Protein AF-A0A920J7S1-F1 (afdb_monomer_lite)

pLDDT: mean 92.66, std 11.39, range [49.44, 98.81]

Sequence (59 aa):
MSAKWFAGHTAYTMAKYNMSMCVLGMAEEFKDRGVAVNAIWPRTAIATAAVQNHLEAMK

Radius of gyration: 15.66 Å; chains: 1; bounding box: 31×21×41 Å

Structure (mmCIF, N/CA/C/O backbone):
data_AF-A0A920J7S1-F1
#
_entry.id   AF-A0A920J7S1-F1
#
loop_
_atom_site.group_PDB
_atom_site.id
_atom_site.type_symbol
_atom_site.label_atom_id
_atom_site.label_alt_id
_atom_site.label_comp_id
_atom_site.label_asym_id
_atom_site.label_entity_id
_atom_site.label_seq_id
_atom_site.pdbx_PDB_ins_code
_atom_site.Cartn_x
_atom_site.Cartn_y
_atom_site.Cartn_z
_atom_site.occupancy
_atom_site.B_iso_or_equiv
_atom_site.auth_seq_id
_atom_site.auth_comp_id
_atom_site.auth_asym_id
_atom_site.auth_atom_id
_atom_site.pdbx_PDB_model_num
ATOM 1 N N . MET A 1 1 ? -10.760 -0.342 -11.468 1.00 81.31 1 MET A N 1
ATOM 2 C CA . MET A 1 1 ? -9.422 -0.946 -11.700 1.00 81.31 1 MET A CA 1
ATOM 3 C C . MET A 1 1 ? -9.350 -1.479 -13.126 1.00 81.31 1 MET A C 1
ATOM 5 O O . MET A 1 1 ? -10.379 -1.880 -13.647 1.00 81.31 1 MET A O 1
ATOM 9 N N . SER A 1 2 ? -8.175 -1.454 -13.765 1.00 94.31 2 SER A N 1
ATOM 10 C CA . SER A 1 2 ? -7.961 -1.964 -15.134 1.00 94.31 2 SER A CA 1
ATOM 11 C C . SER A 1 2 ? -6.897 -3.061 -15.120 1.00 94.31 2 SER A C 1
ATOM 13 O O . SER A 1 2 ? -5.902 -2.921 -14.410 1.00 94.31 2 SER A O 1
ATOM 15 N N . ALA A 1 3 ? -7.093 -4.122 -15.910 1.00 95.38 3 ALA A N 1
ATOM 16 C CA . ALA A 1 3 ? -6.223 -5.302 -15.943 1.00 95.38 3 ALA A CA 1
ATOM 17 C C . ALA A 1 3 ? -4.750 -4.975 -16.249 1.00 95.38 3 ALA A C 1
ATOM 19 O O . ALA A 1 3 ? -3.851 -5.632 -15.726 1.00 95.38 3 ALA A O 1
ATOM 20 N N . LYS A 1 4 ? -4.494 -3.907 -17.019 1.00 95.19 4 LYS A N 1
ATOM 21 C CA . LYS A 1 4 ? -3.135 -3.463 -17.367 1.00 95.19 4 LYS A CA 1
ATOM 22 C C . LYS A 1 4 ? -2.249 -3.140 -16.157 1.00 95.19 4 LYS A C 1
ATOM 24 O O . LYS A 1 4 ? -1.039 -3.173 -16.284 1.00 95.19 4 LYS A O 1
ATOM 29 N N . TRP A 1 5 ? -2.841 -2.832 -15.000 1.00 92.38 5 TRP A N 1
ATOM 30 C CA . TRP A 1 5 ? -2.112 -2.509 -13.764 1.00 92.38 5 TRP A CA 1
ATOM 31 C C . TRP A 1 5 ? -1.738 -3.735 -12.919 1.00 92.38 5 TRP A C 1
ATOM 33 O O . TRP A 1 5 ? -1.121 -3.593 -11.866 1.00 92.38 5 TRP A O 1
ATOM 43 N N . PHE A 1 6 ? -2.155 -4.927 -13.342 1.00 95.50 6 PHE A N 1
ATOM 44 C CA . PHE A 1 6 ? -1.904 -6.188 -12.639 1.00 95.50 6 PHE A CA 1
ATOM 45 C C . PHE A 1 6 ? -1.120 -7.16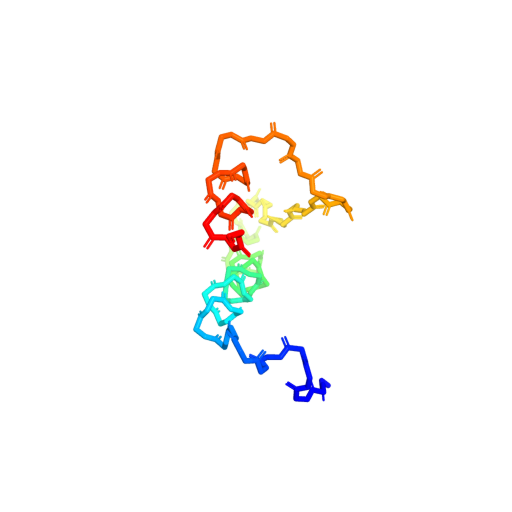7 -13.515 1.00 95.50 6 PHE A C 1
ATOM 47 O O . PHE A 1 6 ? -0.345 -7.968 -12.999 1.00 95.50 6 PHE A O 1
ATOM 54 N N . ALA A 1 7 ? -1.303 -7.094 -14.837 1.00 96.44 7 ALA A N 1
ATOM 55 C CA . ALA A 1 7 ? -0.633 -7.960 -15.798 1.00 96.44 7 ALA A CA 1
ATOM 56 C C . ALA A 1 7 ? 0.901 -7.931 -15.639 1.00 96.44 7 ALA A C 1
ATOM 58 O O . ALA A 1 7 ? 1.506 -6.870 -15.538 1.00 96.44 7 ALA A O 1
ATOM 59 N N . GLY A 1 8 ? 1.532 -9.110 -15.625 1.00 94.88 8 GLY A N 1
ATOM 60 C CA . GLY A 1 8 ? 2.991 -9.265 -15.526 1.00 94.88 8 GLY A CA 1
ATOM 61 C C . GLY A 1 8 ? 3.573 -9.204 -14.108 1.00 94.88 8 GLY A C 1
ATOM 62 O O . GLY A 1 8 ? 4.727 -9.574 -13.923 1.00 94.88 8 GLY A O 1
ATOM 63 N N . HIS A 1 9 ? 2.796 -8.795 -13.098 1.00 94.12 9 HIS A N 1
ATOM 64 C CA . HIS A 1 9 ? 3.276 -8.694 -11.712 1.00 94.12 9 HIS A CA 1
ATOM 65 C C . HIS A 1 9 ? 2.159 -8.858 -10.658 1.00 94.12 9 HIS A C 1
ATOM 67 O O . HIS A 1 9 ? 2.248 -8.313 -9.555 1.00 94.12 9 HIS A O 1
ATOM 73 N N . THR A 1 10 ? 1.105 -9.627 -10.967 1.00 96.56 10 THR A N 1
ATOM 74 C CA . THR A 1 10 ? -0.094 -9.790 -10.119 1.00 96.56 10 THR A CA 1
ATOM 75 C C . THR A 1 10 ? 0.23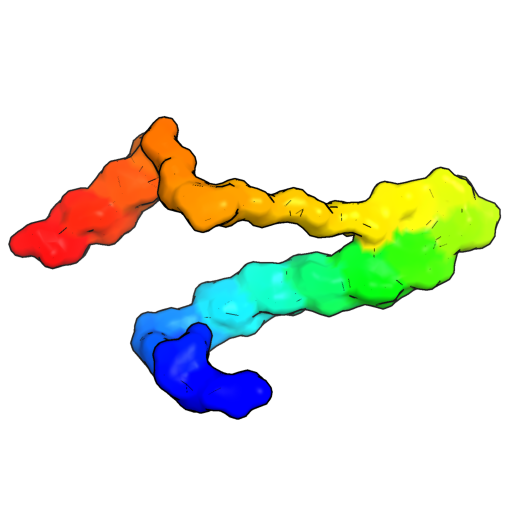6 -10.167 -8.678 1.00 96.56 10 THR A C 1
ATOM 77 O O . THR A 1 10 ? -0.282 -9.543 -7.756 1.00 96.56 10 THR A O 1
ATOM 80 N N . ALA A 1 11 ? 1.119 -11.151 -8.471 1.00 96.75 11 ALA A N 1
ATOM 81 C CA . 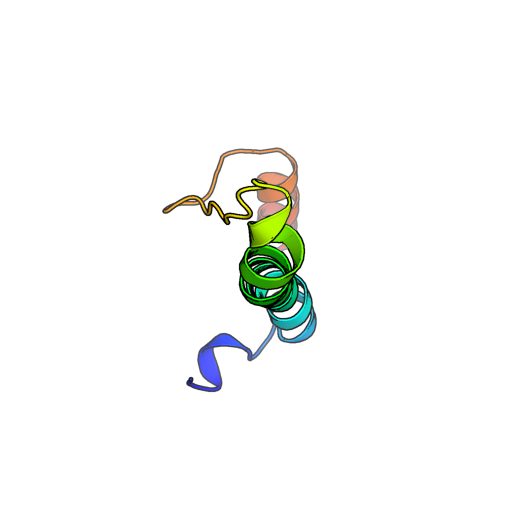ALA A 1 11 ? 1.490 -11.607 -7.131 1.00 96.75 11 ALA A CA 1
ATOM 82 C C . ALA A 1 11 ? 2.133 -10.482 -6.301 1.00 96.75 11 ALA A C 1
ATOM 84 O O . ALA A 1 11 ? 1.777 -10.287 -5.139 1.00 96.75 11 ALA A O 1
ATOM 85 N N . TYR A 1 12 ? 3.019 -9.690 -6.916 1.00 95.19 12 TYR A N 1
ATOM 86 C CA . TYR A 1 12 ? 3.634 -8.533 -6.266 1.00 95.19 12 TYR A CA 1
ATOM 87 C C . TYR A 1 12 ? 2.602 -7.441 -5.963 1.00 95.19 12 TYR A C 1
ATOM 89 O O . TYR A 1 12 ? 2.571 -6.916 -4.848 1.00 95.19 12 TYR A O 1
ATOM 97 N N . THR A 1 13 ? 1.708 -7.134 -6.911 1.00 95.81 13 THR A N 1
ATOM 98 C CA . THR A 1 13 ? 0.632 -6.158 -6.684 1.00 95.81 13 THR A CA 1
ATOM 99 C C . THR A 1 13 ? -0.270 -6.587 -5.539 1.00 95.81 13 THR A C 1
ATOM 101 O O . THR A 1 13 ? -0.536 -5.768 -4.668 1.00 95.81 13 THR A O 1
ATOM 104 N N .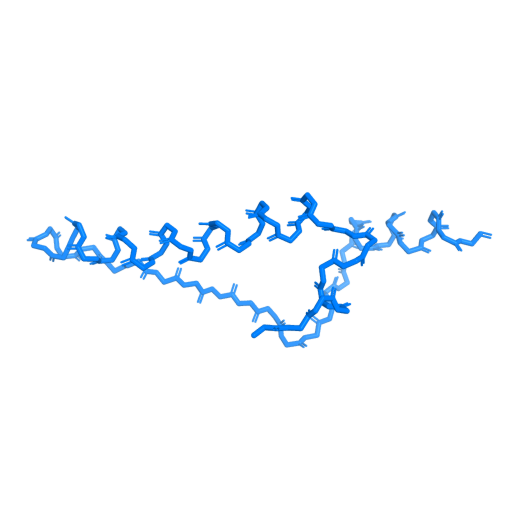 MET A 1 14 ? -0.698 -7.854 -5.497 1.00 97.31 14 MET A N 1
ATOM 105 C CA . MET A 1 14 ? -1.509 -8.387 -4.399 1.00 97.31 14 MET A CA 1
ATOM 106 C C . MET A 1 14 ? -0.788 -8.234 -3.061 1.00 97.31 14 MET A C 1
ATOM 108 O O . MET A 1 14 ? -1.363 -7.690 -2.122 1.00 97.31 14 MET A O 1
ATOM 112 N N . ALA A 1 15 ? 0.484 -8.635 -2.987 1.00 97.00 15 ALA A N 1
ATOM 113 C CA . ALA A 1 15 ? 1.269 -8.514 -1.765 1.00 97.00 15 ALA A CA 1
ATOM 114 C C . ALA A 1 15 ? 1.331 -7.060 -1.263 1.00 97.00 15 ALA A C 1
ATOM 116 O O . ALA A 1 15 ? 1.105 -6.809 -0.080 1.00 97.00 15 ALA A O 1
ATOM 117 N N . LYS A 1 16 ? 1.581 -6.086 -2.149 1.00 96.31 16 LYS A N 1
ATOM 118 C CA . LYS A 1 16 ? 1.690 -4.669 -1.762 1.00 96.31 16 LYS A CA 1
ATOM 119 C C . LYS A 1 16 ? 0.337 -4.001 -1.503 1.00 96.31 16 LYS A C 1
ATOM 121 O O . LYS A 1 16 ? 0.233 -3.250 -0.539 1.00 96.31 16 LYS A O 1
ATOM 126 N N . TYR A 1 17 ? -0.697 -4.283 -2.299 1.00 96.81 17 TYR A N 1
ATOM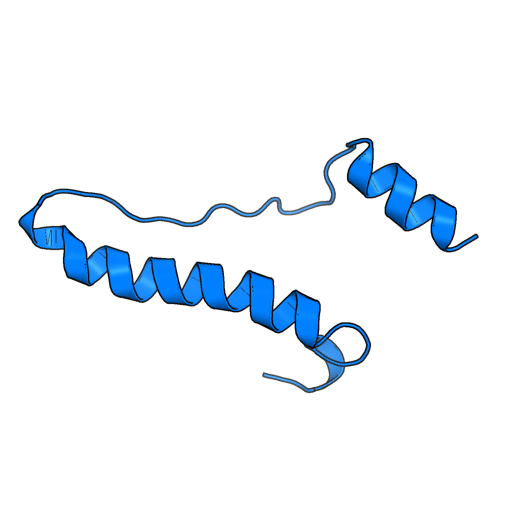 127 C CA . TYR A 1 17 ? -2.049 -3.746 -2.082 1.00 96.81 17 TYR A CA 1
ATOM 128 C C . TYR A 1 17 ? -2.673 -4.276 -0.790 1.00 96.81 17 TYR A C 1
ATOM 130 O O . TYR A 1 17 ? -3.347 -3.524 -0.087 1.00 96.81 17 TYR A O 1
ATOM 138 N N . ASN A 1 18 ? -2.408 -5.535 -0.431 1.00 97.88 18 ASN A N 1
ATOM 139 C CA . ASN A 1 18 ? -2.900 -6.100 0.823 1.00 97.88 18 ASN A CA 1
ATOM 140 C C . ASN A 1 18 ? -2.356 -5.347 2.042 1.00 97.88 18 ASN A C 1
ATOM 142 O O . ASN A 1 18 ? -3.085 -5.166 3.009 1.00 97.88 18 ASN A O 1
ATOM 146 N N . MET A 1 19 ? -1.128 -4.819 1.984 1.00 98.50 19 MET A N 1
ATOM 147 C CA . MET A 1 19 ? -0.611 -3.960 3.056 1.00 98.50 19 MET A CA 1
ATOM 148 C C . MET A 1 19 ? -1.476 -2.701 3.233 1.00 98.50 19 MET A C 1
ATOM 150 O O . MET A 1 19 ? -1.761 -2.309 4.360 1.00 98.50 19 MET A O 1
ATOM 154 N N . SER A 1 20 ? -1.948 -2.087 2.142 1.00 98.31 20 SER A N 1
ATOM 155 C CA . SER A 1 20 ? -2.881 -0.952 2.208 1.00 98.31 20 SER A CA 1
ATOM 156 C C . SER A 1 20 ? -4.258 -1.357 2.742 1.00 98.31 20 SER A C 1
ATOM 158 O O . SER A 1 20 ? -4.871 -0.596 3.484 1.00 98.31 20 SER A O 1
ATOM 160 N N . MET A 1 21 ? -4.730 -2.562 2.418 1.00 98.38 21 MET A N 1
ATOM 161 C CA . MET A 1 21 ? -5.958 -3.118 2.998 1.00 98.38 21 MET A CA 1
ATOM 162 C C . MET A 1 21 ? -5.830 -3.325 4.513 1.00 98.38 21 MET A C 1
ATOM 164 O O . MET A 1 21 ? -6.751 -2.972 5.247 1.00 98.38 21 MET A O 1
ATOM 168 N N . CYS A 1 22 ? -4.678 -3.809 4.994 1.00 98.44 22 CYS A N 1
ATOM 169 C CA . CYS A 1 22 ? -4.391 -3.891 6.426 1.00 98.44 22 CYS A CA 1
ATOM 170 C C . CYS A 1 22 ? -4.412 -2.511 7.087 1.00 98.44 22 CYS A C 1
ATOM 172 O O . CYS A 1 22 ? -4.968 -2.391 8.169 1.00 98.44 22 CYS A O 1
ATOM 174 N N . VAL A 1 23 ? -3.877 -1.467 6.440 1.00 98.75 23 VAL A N 1
ATOM 175 C CA . VAL A 1 23 ? -3.952 -0.091 6.967 1.00 98.75 23 VAL A CA 1
ATOM 176 C C . VAL A 1 23 ? -5.402 0.342 7.172 1.00 98.75 23 VAL A C 1
ATOM 178 O O . VAL A 1 23 ? -5.727 0.830 8.246 1.00 98.75 23 VAL A O 1
ATOM 181 N N . LEU A 1 24 ? -6.280 0.121 6.188 1.00 98.50 24 LEU A N 1
ATOM 182 C CA . LEU A 1 24 ? -7.698 0.479 6.305 1.00 98.50 24 LEU A CA 1
ATOM 183 C C . LEU A 1 24 ? -8.400 -0.270 7.447 1.00 98.50 24 LEU A C 1
ATOM 185 O O . LEU A 1 24 ? -9.129 0.349 8.215 1.00 98.50 24 LEU A O 1
ATOM 189 N N . GLY A 1 25 ? -8.175 -1.582 7.566 1.00 98.69 25 GLY A N 1
ATOM 190 C CA . GLY A 1 25 ? -8.793 -2.392 8.620 1.00 98.69 25 GLY A CA 1
ATOM 191 C C . GLY A 1 25 ? -8.258 -2.055 10.011 1.00 98.69 25 GLY A C 1
ATOM 192 O O . GLY A 1 25 ? -9.025 -1.754 10.920 1.00 98.69 25 GLY A O 1
ATOM 193 N N . MET A 1 26 ? -6.933 -2.041 10.161 1.00 98.75 26 MET A N 1
ATOM 194 C CA . MET A 1 26 ? -6.270 -1.838 11.451 1.00 98.75 26 MET A CA 1
ATOM 195 C C . MET A 1 26 ? -6.394 -0.402 11.969 1.00 98.75 26 MET A C 1
ATOM 197 O O . MET A 1 26 ? -6.363 -0.195 13.181 1.00 98.75 26 MET A O 1
ATOM 201 N N . ALA A 1 27 ? -6.541 0.593 11.084 1.00 98.75 27 ALA A N 1
ATOM 202 C CA . ALA A 1 27 ? -6.820 1.966 11.501 1.00 98.75 27 ALA A CA 1
ATOM 203 C C . ALA A 1 27 ? -8.142 2.070 12.273 1.00 98.75 27 ALA A C 1
ATOM 205 O O . ALA A 1 27 ? -8.207 2.814 13.248 1.00 98.75 27 ALA A O 1
ATOM 206 N N . GLU A 1 28 ? -9.172 1.320 11.868 1.00 98.62 28 GLU A N 1
ATOM 207 C CA . GLU A 1 28 ? -10.435 1.263 12.609 1.00 98.62 28 GLU A CA 1
ATOM 208 C C . GLU A 1 28 ? -10.330 0.311 13.808 1.00 98.62 28 GLU A C 1
ATOM 210 O O . GLU A 1 28 ? -10.711 0.683 14.914 1.00 98.62 28 GLU A O 1
ATOM 215 N N . GLU A 1 29 ? -9.734 -0.873 13.628 1.00 98.81 29 GLU A N 1
ATOM 216 C CA . GLU A 1 29 ? -9.594 -1.891 14.683 1.00 98.81 29 GLU A CA 1
ATOM 217 C C . GLU A 1 29 ? -8.888 -1.362 15.942 1.00 98.81 29 GLU A C 1
ATOM 219 O O . GLU A 1 29 ? -9.235 -1.730 17.064 1.00 98.81 29 GLU A O 1
ATOM 224 N N . PHE A 1 30 ? -7.891 -0.487 15.778 1.00 98.69 30 PHE A N 1
ATOM 225 C CA . PHE A 1 30 ? -7.089 0.032 16.890 1.00 98.69 30 PHE A CA 1
ATOM 226 C C . PHE A 1 30 ? -7.392 1.486 17.255 1.00 98.69 30 PHE A C 1
ATOM 228 O O . PHE A 1 30 ? -6.671 2.079 18.067 1.00 98.69 30 PHE A O 1
ATOM 235 N N . LYS A 1 31 ? -8.471 2.052 16.715 1.00 98.44 31 LYS A N 1
ATOM 236 C CA . LYS A 1 31 ? -8.867 3.444 16.946 1.00 98.44 31 LYS A CA 1
ATOM 237 C C . LYS A 1 31 ? -9.107 3.758 18.420 1.00 98.44 31 LYS A C 1
ATOM 239 O O . LYS A 1 31 ? -8.559 4.733 18.928 1.00 98.44 31 LYS A O 1
ATOM 244 N N . ASP A 1 32 ? -9.826 2.889 19.129 1.00 98.44 32 ASP A N 1
ATOM 245 C CA . ASP A 1 32 ? -10.132 3.063 20.559 1.00 98.44 32 ASP A CA 1
ATOM 246 C C . ASP A 1 32 ? -8.886 2.970 21.451 1.00 98.44 32 ASP A C 1
ATOM 248 O O . ASP A 1 32 ? -8.871 3.444 22.586 1.00 98.44 32 ASP A O 1
ATOM 252 N N . ARG A 1 33 ? -7.805 2.386 20.924 1.00 98.62 33 ARG A N 1
ATOM 253 C CA . ARG A 1 33 ? -6.497 2.314 21.587 1.00 98.62 33 ARG A CA 1
ATOM 254 C C . ARG A 1 33 ? -5.623 3.535 21.285 1.00 98.62 33 ARG A C 1
ATOM 256 O O . ARG A 1 33 ? -4.490 3.588 21.756 1.00 98.62 33 ARG A O 1
ATOM 263 N N . GLY A 1 34 ? -6.113 4.484 20.485 1.00 98.25 34 GLY A N 1
ATOM 264 C CA . GLY A 1 34 ? -5.380 5.684 20.084 1.00 98.25 34 GLY A CA 1
ATOM 265 C C . GLY A 1 34 ? -4.214 5.421 19.125 1.00 98.25 34 GLY A C 1
ATOM 266 O O . GLY A 1 34 ? -3.299 6.241 19.052 1.00 98.25 34 GLY A O 1
ATOM 267 N N . VAL A 1 35 ? -4.201 4.292 18.403 1.00 98.62 35 VAL A N 1
ATOM 268 C CA . VAL A 1 35 ? -3.107 3.938 17.480 1.00 98.62 35 VAL A CA 1
ATOM 269 C C . VAL A 1 35 ? -3.432 4.405 16.061 1.00 98.62 35 VAL A C 1
ATOM 271 O O . VAL A 1 35 ? -4.377 3.928 15.442 1.00 98.62 35 VAL A O 1
ATOM 274 N N . ALA A 1 36 ? -2.612 5.304 15.512 1.00 98.62 36 ALA A N 1
ATOM 275 C CA . ALA A 1 36 ? -2.749 5.759 14.131 1.00 98.62 36 ALA A CA 1
ATOM 276 C C . ALA A 1 36 ? -2.041 4.802 13.159 1.00 98.62 36 ALA A C 1
ATOM 278 O O . ALA A 1 36 ? -0.815 4.671 13.188 1.00 98.62 36 ALA A O 1
ATOM 279 N N . VAL A 1 37 ? -2.798 4.182 12.253 1.00 98.69 37 VAL A N 1
ATOM 280 C CA . VAL A 1 37 ? -2.257 3.302 11.208 1.00 98.69 37 VAL A CA 1
ATOM 281 C C . VAL A 1 37 ? -2.362 4.006 9.859 1.00 98.69 37 VAL A C 1
ATOM 283 O O . VAL A 1 37 ? -3.448 4.367 9.421 1.00 98.69 37 VAL A O 1
ATOM 286 N N . ASN A 1 38 ? -1.222 4.219 9.198 1.00 98.56 38 ASN A N 1
ATOM 287 C CA . ASN A 1 38 ? -1.131 4.961 7.940 1.00 98.56 38 ASN A CA 1
ATOM 288 C C . ASN A 1 38 ? -0.187 4.258 6.958 1.00 98.56 38 ASN A C 1
ATOM 290 O O . ASN A 1 38 ? 0.655 3.451 7.353 1.00 98.56 38 ASN A O 1
ATOM 294 N N . ALA A 1 39 ? -0.291 4.614 5.678 1.00 98.44 39 ALA A N 1
ATOM 295 C CA . ALA A 1 39 ? 0.642 4.191 4.639 1.00 98.44 39 ALA A CA 1
ATOM 296 C C . ALA A 1 39 ? 1.429 5.389 4.098 1.00 98.44 39 ALA A C 1
ATOM 298 O O . ALA A 1 39 ? 0.898 6.492 3.981 1.00 98.44 39 ALA A O 1
ATOM 299 N N . ILE A 1 40 ? 2.673 5.145 3.692 1.00 98.19 40 ILE A N 1
ATOM 300 C CA . ILE A 1 40 ? 3.474 6.085 2.910 1.00 98.19 40 ILE A CA 1
ATOM 301 C C . ILE A 1 40 ? 4.013 5.381 1.669 1.00 98.19 40 ILE A C 1
ATOM 303 O O . ILE A 1 40 ? 4.363 4.200 1.706 1.00 98.19 40 ILE A O 1
ATOM 307 N N . TRP A 1 41 ? 4.068 6.113 0.560 1.00 97.44 41 TRP A N 1
ATOM 308 C CA . TRP A 1 41 ? 4.616 5.626 -0.696 1.00 97.44 41 TRP A CA 1
ATOM 309 C C . TRP A 1 41 ? 5.406 6.738 -1.390 1.00 97.44 41 TRP A C 1
ATOM 311 O O . TRP A 1 41 ? 4.928 7.876 -1.439 1.00 97.44 41 TRP A O 1
ATOM 321 N N . PRO A 1 42 ? 6.602 6.454 -1.929 1.00 97.56 42 PRO A N 1
ATOM 322 C CA . PRO A 1 42 ? 7.362 7.458 -2.653 1.00 97.56 42 PRO A CA 1
ATOM 323 C C . PRO A 1 42 ? 6.708 7.753 -4.010 1.00 97.56 42 PRO A C 1
ATOM 325 O O . PRO A 1 42 ? 6.240 6.855 -4.709 1.00 97.56 42 PRO A O 1
ATOM 328 N N . ARG A 1 43 ? 6.693 9.029 -4.410 1.00 97.19 43 ARG A N 1
ATOM 329 C CA . ARG A 1 43 ? 6.163 9.451 -5.721 1.00 97.19 43 ARG A CA 1
ATOM 330 C C . ARG A 1 43 ? 7.001 8.913 -6.887 1.00 97.19 43 ARG A C 1
ATOM 332 O O . ARG A 1 43 ? 6.466 8.689 -7.967 1.00 97.19 43 ARG A O 1
ATOM 339 N N . THR A 1 44 ? 8.301 8.740 -6.668 1.00 95.62 44 THR A N 1
ATOM 340 C CA . THR A 1 44 ? 9.284 8.289 -7.660 1.00 95.62 44 THR A CA 1
ATOM 341 C C . THR A 1 44 ? 10.091 7.113 -7.116 1.00 95.62 44 THR A C 1
ATOM 343 O O . THR A 1 44 ? 10.064 6.835 -5.918 1.00 95.62 44 THR A O 1
ATOM 346 N N . ALA A 1 45 ? 10.836 6.426 -7.983 1.00 93.06 45 ALA A N 1
ATOM 347 C CA . ALA A 1 45 ? 11.783 5.404 -7.544 1.00 93.06 45 ALA A CA 1
ATOM 348 C C . ALA A 1 45 ? 12.834 5.997 -6.586 1.00 93.06 45 ALA A C 1
ATOM 350 O O . ALA A 1 45 ? 13.243 7.149 -6.742 1.00 93.06 45 ALA A O 1
ATOM 351 N N . ILE A 1 46 ? 13.267 5.200 -5.606 1.00 94.88 46 ILE A N 1
ATOM 352 C CA . ILE A 1 46 ? 14.312 5.568 -4.644 1.00 94.88 46 ILE A CA 1
ATOM 353 C C . ILE A 1 46 ? 15.582 4.789 -4.985 1.00 94.88 46 ILE A C 1
ATOM 355 O O . ILE A 1 46 ? 15.535 3.568 -5.142 1.00 94.88 46 ILE A O 1
ATOM 359 N N . ALA A 1 47 ? 16.711 5.491 -5.088 1.00 95.44 47 ALA A N 1
ATOM 360 C CA . ALA A 1 47 ? 18.004 4.900 -5.416 1.00 95.44 47 ALA A CA 1
ATOM 361 C C . ALA A 1 47 ? 18.500 4.004 -4.268 1.00 95.44 47 ALA A C 1
ATOM 363 O O . ALA A 1 47 ? 19.113 4.467 -3.310 1.00 95.44 47 ALA A O 1
ATOM 364 N N . THR A 1 48 ? 18.200 2.711 -4.364 1.00 95.31 48 THR A N 1
ATOM 365 C CA . THR A 1 48 ? 18.616 1.678 -3.410 1.00 95.31 48 THR A CA 1
ATOM 366 C C . THR A 1 48 ? 19.263 0.520 -4.159 1.00 95.31 48 THR A C 1
ATOM 368 O O . THR A 1 48 ? 18.950 0.294 -5.330 1.00 95.31 48 THR A O 1
ATOM 371 N N . ALA A 1 49 ? 20.101 -0.262 -3.472 1.00 94.81 49 ALA A N 1
ATOM 372 C CA . ALA A 1 49 ? 20.700 -1.467 -4.048 1.00 94.81 49 ALA A CA 1
ATOM 373 C C . ALA A 1 49 ? 19.636 -2.450 -4.577 1.00 94.81 49 ALA A C 1
ATOM 375 O O . ALA A 1 49 ? 19.811 -3.046 -5.630 1.00 94.81 49 ALA A O 1
ATOM 376 N N . ALA A 1 50 ? 18.483 -2.566 -3.905 1.00 90.81 50 ALA A N 1
ATOM 377 C CA . ALA A 1 50 ? 17.381 -3.412 -4.368 1.00 90.81 50 ALA A CA 1
ATOM 378 C C . ALA A 1 50 ? 16.812 -2.947 -5.719 1.00 90.81 50 ALA A C 1
ATOM 380 O O . ALA A 1 50 ? 16.575 -3.763 -6.606 1.00 90.81 50 ALA A O 1
ATOM 381 N N . VAL A 1 51 ? 16.622 -1.635 -5.896 1.00 91.44 51 VAL A N 1
ATOM 382 C CA . VAL A 1 51 ? 16.158 -1.070 -7.172 1.00 91.44 51 VAL A CA 1
ATOM 383 C C . VAL A 1 51 ? 17.208 -1.269 -8.267 1.00 91.44 51 VAL A C 1
ATOM 385 O O . VAL A 1 51 ? 16.843 -1.637 -9.378 1.00 91.44 51 VAL A O 1
ATOM 388 N N . GLN A 1 52 ? 18.496 -1.093 -7.959 1.00 89.06 52 GLN A N 1
ATOM 389 C CA . GLN A 1 52 ? 19.581 -1.353 -8.914 1.00 89.06 52 GLN A CA 1
ATOM 390 C C . GLN A 1 52 ? 19.595 -2.818 -9.363 1.00 89.06 52 GLN A C 1
ATOM 392 O O . GLN A 1 52 ? 19.493 -3.081 -10.558 1.00 89.06 52 GLN A O 1
ATOM 397 N N . ASN A 1 53 ? 19.585 -3.763 -8.421 1.00 88.38 53 ASN A N 1
ATOM 398 C CA . ASN A 1 53 ? 19.604 -5.198 -8.715 1.00 88.38 53 ASN A CA 1
ATOM 399 C C . ASN A 1 53 ? 18.413 -5.642 -9.582 1.00 88.38 53 ASN A C 1
ATOM 401 O O . ASN A 1 53 ? 18.567 -6.480 -10.467 1.00 88.38 53 ASN A O 1
ATOM 405 N N . HIS A 1 54 ? 17.222 -5.080 -9.351 1.00 78.88 54 HIS A N 1
ATOM 406 C CA . HIS A 1 54 ? 16.037 -5.403 -10.149 1.00 78.88 54 HIS A CA 1
ATOM 407 C C . HIS A 1 54 ? 16.051 -4.789 -11.553 1.00 78.88 54 HIS A C 1
ATOM 409 O O . HIS A 1 54 ? 15.472 -5.380 -12.458 1.00 78.88 54 HIS A O 1
ATOM 415 N N . LEU A 1 55 ? 16.684 -3.630 -11.749 1.00 69.19 55 LEU A N 1
ATOM 416 C CA . LEU A 1 55 ? 16.773 -2.975 -13.059 1.00 69.19 55 LEU A CA 1
ATOM 417 C C . LEU A 1 55 ? 17.937 -3.510 -13.903 1.00 69.19 55 LEU A C 1
ATOM 419 O O . LEU A 1 55 ? 17.824 -3.578 -15.125 1.00 69.19 55 LEU A O 1
ATOM 423 N N . GLU A 1 56 ? 19.044 -3.904 -13.274 1.00 58.72 56 GLU A N 1
ATOM 424 C CA . GLU A 1 56 ? 20.184 -4.522 -13.959 1.00 58.72 56 GLU A CA 1
ATOM 425 C C . GLU A 1 56 ? 19.862 -5.932 -14.456 1.00 58.72 56 GLU A C 1
ATOM 427 O O . GLU A 1 56 ? 20.274 -6.284 -15.554 1.00 58.72 56 GLU A O 1
ATOM 432 N N . ALA A 1 57 ? 19.041 -6.692 -13.725 1.00 58.41 57 ALA A N 1
ATOM 433 C CA . ALA A 1 57 ? 18.561 -8.010 -14.150 1.00 58.41 57 ALA A CA 1
ATOM 434 C C . ALA A 1 57 ? 17.619 -7.987 -15.378 1.00 58.41 57 ALA A C 1
ATOM 436 O O . ALA A 1 57 ? 17.196 -9.046 -15.837 1.00 58.41 57 ALA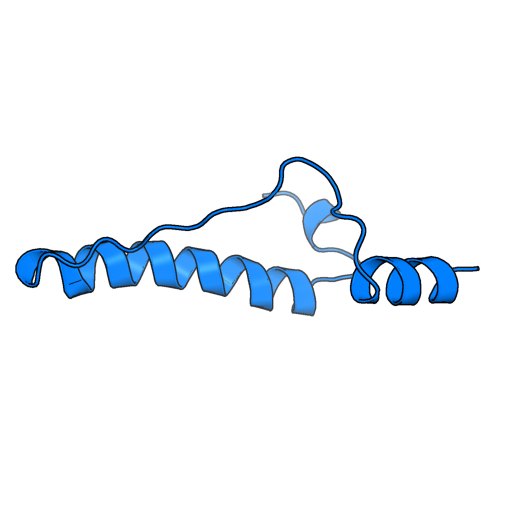 A O 1
ATOM 437 N N . MET A 1 58 ? 17.250 -6.803 -15.883 1.00 54.03 58 MET A N 1
ATOM 438 C CA . MET A 1 58 ? 16.427 -6.624 -17.089 1.00 54.03 58 MET A CA 1
ATOM 439 C C . MET A 1 58 ? 17.241 -6.179 -18.320 1.00 54.03 58 MET A C 1
ATOM 441 O O . MET A 1 58 ? 16.641 -5.896 -19.359 1.00 54.03 58 MET A O 1
ATOM 445 N N . LYS A 1 59 ? 18.572 -6.080 -18.203 1.00 49.44 59 LYS A N 1
ATOM 446 C CA . LYS A 1 59 ? 19.503 -5.908 -19.330 1.00 49.44 59 LYS A CA 1
ATOM 447 C C . LYS A 1 59 ? 20.026 -7.261 -19.790 1.00 49.44 59 LYS A C 1
ATOM 449 O O . LYS A 1 59 ? 20.213 -7.397 -21.017 1.00 49.44 59 LYS A O 1
#

Foldseek 3Di:
DDCVVCPPPVVVCCVVVVLVVCLVVVCVVCVVVVDHRDDDDDPDDDDDPVVVVVVVVVD

Secondary structure (DSSP, 8-state):
--GGGTTT-HHHHHHHHHHHHHHHHHHHHTGGGT--------SS----HHHHHHHHTT-